Protein AF-A0A8F6U5K8-F1 (afdb_monomer_lite)

Foldseek 3Di:
DVVVCVCVVVVCCVVPVVVVVVVVVVVVVVVVVVVD

Organism: NCBI:txid40811

Radius of gyration: 15.35 Å; chains: 1; bounding box: 27×14×45 Å

pLDDT: mean 90.92, std 11.34, range [54.28, 98.62]

Structure (mmCIF, N/CA/C/O backbone):
data_AF-A0A8F6U5K8-F1
#
_entry.id   AF-A0A8F6U5K8-F1
#
loop_
_atom_site.group_PDB
_atom_site.id
_atom_site.type_symbol
_atom_site.label_atom_id
_atom_site.label_alt_id
_atom_site.label_comp_id
_atom_site.label_asym_id
_atom_site.label_entity_id
_atom_site.label_seq_id
_atom_site.pdbx_PDB_ins_code
_atom_site.Cartn_x
_atom_site.Cartn_y
_atom_site.Cartn_z
_atom_site.occupancy
_atom_site.B_iso_or_equiv
_atom_site.auth_seq_id
_atom_site.auth_comp_id
_atom_site.auth_asym_id
_atom_site.auth_atom_id
_atom_site.pdbx_PDB_model_num
ATOM 1 N N . MET A 1 1 ? 16.673 -8.500 -20.784 1.00 64.44 1 MET A N 1
ATOM 2 C CA . MET A 1 1 ? 15.416 -7.947 -21.340 1.00 64.44 1 MET A CA 1
ATOM 3 C C . MET A 1 1 ? 14.293 -7.844 -20.297 1.00 64.44 1 MET A C 1
ATOM 5 O O . MET A 1 1 ? 13.544 -6.88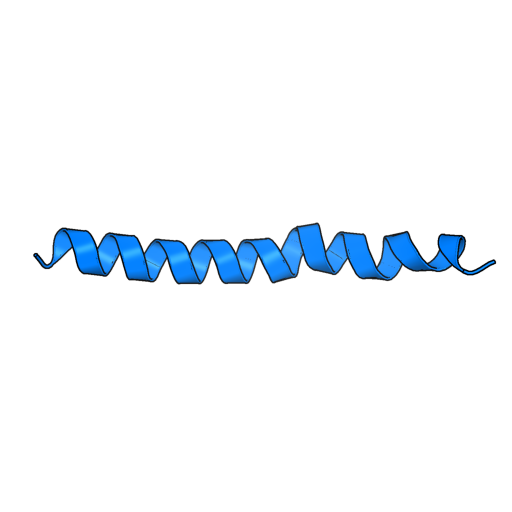4 -20.367 1.00 64.44 1 MET A O 1
ATOM 9 N N . ILE A 1 2 ? 14.211 -8.737 -19.293 1.00 72.19 2 ILE A N 1
ATOM 10 C CA . ILE A 1 2 ? 13.200 -8.682 -18.208 1.00 72.19 2 ILE A CA 1
ATOM 11 C C . ILE A 1 2 ? 13.233 -7.386 -17.376 1.00 72.19 2 ILE A C 1
ATOM 13 O O . ILE A 1 2 ? 12.200 -6.865 -16.973 1.00 72.19 2 ILE A O 1
ATOM 17 N N . SER A 1 3 ? 14.418 -6.826 -17.142 1.00 79.00 3 SER A N 1
ATOM 18 C CA . SER A 1 3 ? 14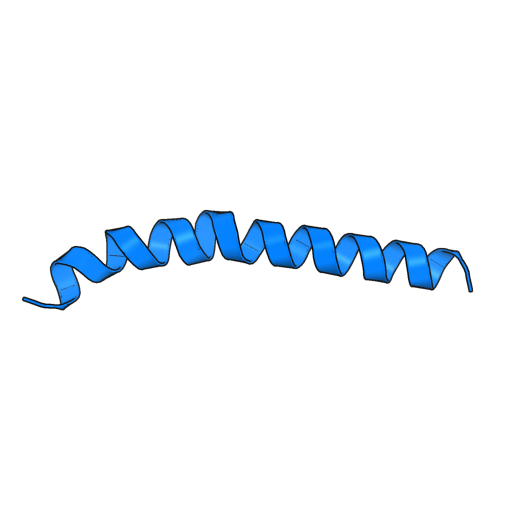.576 -5.663 -16.264 1.00 79.00 3 SER A CA 1
ATOM 19 C C . SER A 1 3 ? 13.967 -4.365 -16.792 1.00 79.00 3 SER A C 1
ATOM 21 O O . SER A 1 3 ? 13.691 -3.475 -15.996 1.00 79.00 3 SER A O 1
ATOM 23 N N . ALA A 1 4 ? 13.731 -4.246 -18.102 1.00 88.81 4 ALA A N 1
ATOM 24 C CA . ALA A 1 4 ? 13.251 -3.003 -18.703 1.00 88.81 4 ALA A CA 1
ATOM 25 C C . ALA A 1 4 ? 11.780 -2.690 -18.365 1.00 88.81 4 AL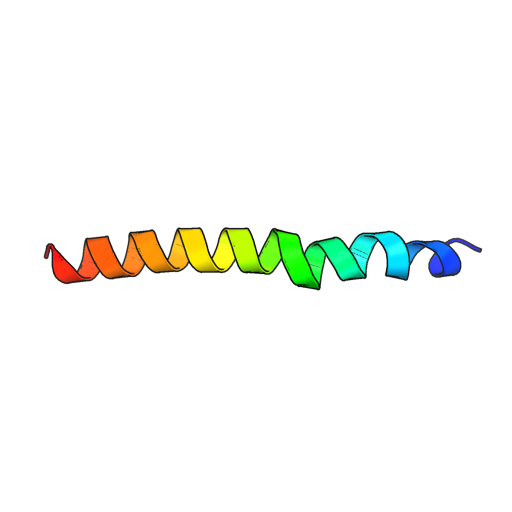A A C 1
ATOM 27 O O . ALA A 1 4 ? 11.416 -1.521 -18.314 1.00 88.81 4 ALA A O 1
ATOM 28 N N . TYR A 1 5 ? 10.949 -3.703 -18.089 1.00 90.19 5 TYR A N 1
ATOM 29 C CA . TYR A 1 5 ? 9.535 -3.516 -17.724 1.00 90.19 5 TYR A CA 1
ATOM 30 C C . TYR A 1 5 ? 9.273 -3.590 -16.211 1.00 90.19 5 TYR A C 1
ATOM 32 O O . TYR A 1 5 ? 8.163 -3.304 -15.758 1.00 90.19 5 TYR A O 1
ATOM 40 N N . LEU A 1 6 ? 10.277 -3.958 -15.405 1.00 93.38 6 LEU A N 1
ATOM 41 C CA . LEU A 1 6 ? 10.146 -3.984 -13.945 1.00 93.38 6 LEU A CA 1
ATOM 42 C C . LEU A 1 6 ? 9.781 -2.603 -13.373 1.00 93.38 6 LEU A C 1
ATOM 44 O O . LEU A 1 6 ? 8.852 -2.552 -12.569 1.00 93.38 6 LEU A O 1
ATOM 48 N N . PRO A 1 7 ? 10.403 -1.479 -13.795 1.00 94.44 7 PRO A N 1
ATOM 49 C CA . PRO A 1 7 ? 10.040 -0.165 -13.272 1.00 94.44 7 PRO A CA 1
ATOM 50 C C . PRO A 1 7 ? 8.566 0.176 -13.504 1.00 94.44 7 PRO A C 1
ATOM 52 O O . PRO A 1 7 ? 7.893 0.616 -12.581 1.00 94.44 7 PRO A O 1
ATOM 55 N N . SER A 1 8 ? 8.021 -0.109 -14.690 1.00 94.25 8 SER A N 1
ATOM 56 C CA . SER A 1 8 ? 6.611 0.172 -14.998 1.00 94.25 8 SER A CA 1
ATOM 57 C C . SER A 1 8 ? 5.610 -0.614 -14.147 1.00 94.25 8 SER A C 1
ATOM 59 O O . SER A 1 8 ? 4.464 -0.195 -14.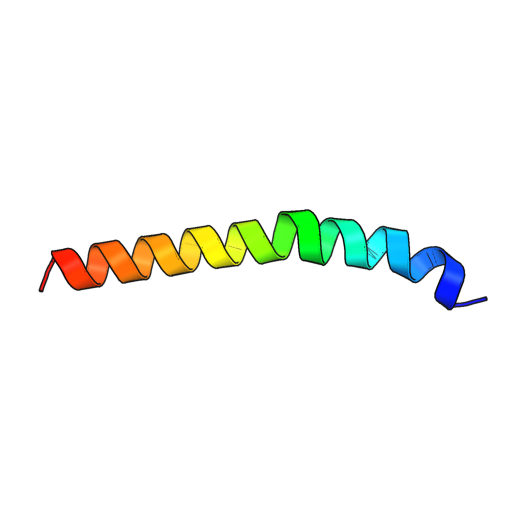041 1.00 94.25 8 SER A O 1
ATOM 61 N N . VAL A 1 9 ? 6.024 -1.722 -13.525 1.00 94.81 9 VAL A N 1
ATOM 62 C CA . VAL A 1 9 ? 5.177 -2.511 -12.615 1.00 94.81 9 VAL A CA 1
ATOM 63 C C . VAL A 1 9 ? 5.435 -2.124 -11.160 1.00 94.81 9 VAL A C 1
ATOM 65 O O . VAL A 1 9 ? 4.502 -1.850 -10.410 1.00 94.81 9 VAL A O 1
ATOM 68 N N . PHE A 1 10 ? 6.702 -2.065 -10.750 1.00 96.38 10 PHE A N 1
ATOM 69 C CA . PHE A 1 10 ? 7.069 -1.854 -9.352 1.00 96.38 10 PHE A CA 1
ATOM 70 C C . PHE A 1 10 ? 6.932 -0.400 -8.897 1.00 96.38 10 PHE A C 1
ATOM 72 O O . PHE A 1 10 ? 6.613 -0.176 -7.733 1.00 96.38 10 PHE A O 1
ATOM 79 N N . VAL A 1 11 ? 7.097 0.585 -9.786 1.00 96.75 11 VAL A N 1
ATOM 80 C CA . VAL A 1 11 ? 6.886 2.001 -9.442 1.00 96.75 11 VAL A CA 1
ATOM 81 C C . VAL A 1 11 ? 5.432 2.272 -9.035 1.00 96.75 11 VAL A C 1
ATOM 83 O O . VAL A 1 11 ? 5.237 2.777 -7.933 1.00 96.75 11 VAL A O 1
ATOM 86 N N . PRO A 1 12 ? 4.393 1.919 -9.819 1.00 97.00 12 PRO A N 1
ATOM 87 C CA . PRO A 1 12 ? 3.014 2.109 -9.364 1.00 97.00 12 PRO A CA 1
ATOM 88 C C . PRO A 1 12 ? 2.642 1.185 -8.196 1.00 97.00 12 PRO A C 1
ATOM 90 O O . PRO A 1 12 ? 1.892 1.594 -7.310 1.00 97.00 12 PRO A O 1
ATOM 93 N N . LEU A 1 13 ? 3.186 -0.036 -8.137 1.00 98.06 13 LEU A N 1
ATOM 94 C CA . LEU A 1 13 ? 2.917 -0.957 -7.030 1.00 98.06 13 LEU A CA 1
ATOM 95 C C . LEU A 1 13 ? 3.426 -0.406 -5.688 1.00 98.06 13 LEU A C 1
ATOM 97 O O . LEU A 1 13 ? 2.682 -0.404 -4.714 1.00 98.06 13 LEU A O 1
ATOM 101 N N . VAL A 1 14 ? 4.664 0.092 -5.634 1.00 97.19 14 VAL A N 1
ATOM 102 C CA . VAL A 1 14 ? 5.282 0.613 -4.401 1.00 97.19 14 VAL A CA 1
ATOM 103 C C . VAL A 1 14 ? 4.923 2.079 -4.147 1.00 97.19 14 VAL A C 1
ATOM 105 O O . VAL A 1 14 ? 4.882 2.500 -2.998 1.00 97.19 14 VAL A O 1
ATOM 108 N N . GLY A 1 15 ? 4.651 2.864 -5.190 1.00 97.06 15 GLY A N 1
ATOM 109 C CA . GLY A 1 15 ? 4.327 4.288 -5.074 1.00 97.06 15 GLY A CA 1
ATOM 110 C C . GLY A 1 15 ? 2.845 4.592 -4.854 1.00 97.06 15 GLY A C 1
ATOM 111 O O . GLY A 1 15 ? 2.531 5.661 -4.342 1.00 97.06 15 GLY A O 1
ATOM 112 N N . LEU A 1 16 ? 1.935 3.680 -5.221 1.00 97.69 16 LEU A N 1
ATOM 113 C CA . LEU A 1 16 ? 0.486 3.906 -5.127 1.00 97.69 16 LEU A CA 1
ATOM 114 C C . LEU A 1 16 ? -0.234 2.785 -4.377 1.00 97.69 16 LEU A C 1
ATOM 116 O O . LEU A 1 16 ? -0.871 3.043 -3.359 1.00 97.69 16 LEU A O 1
ATOM 120 N N . VAL A 1 17 ? -0.116 1.539 -4.846 1.00 98.44 17 VAL A N 1
ATOM 121 C CA . VAL A 1 17 ? -0.909 0.417 -4.311 1.00 98.44 17 VAL A CA 1
ATOM 122 C C . VAL A 1 17 ? -0.500 0.082 -2.879 1.00 98.44 17 VAL A C 1
ATOM 124 O O . VAL A 1 17 ? -1.344 0.043 -1.986 1.00 98.44 17 VAL A O 1
ATOM 127 N N . PHE A 1 18 ? 0.793 -0.132 -2.642 1.00 98.06 18 PHE A N 1
ATOM 128 C CA . PHE A 1 18 ? 1.310 -0.458 -1.319 1.00 98.06 18 PHE A CA 1
ATOM 129 C C . PHE A 1 18 ? 1.054 0.672 -0.302 1.00 98.06 18 PHE A C 1
ATOM 131 O O . PHE A 1 18 ? 0.527 0.369 0.768 1.00 98.06 18 PHE A O 1
ATOM 138 N N . PRO A 1 19 ? 1.293 1.962 -0.621 1.00 97.94 19 PRO A N 1
ATOM 139 C CA . PRO A 1 19 ? 0.932 3.069 0.258 1.00 97.94 19 PRO A CA 1
ATOM 140 C C . PRO A 1 19 ? -0.565 3.157 0.540 1.00 97.94 19 PRO A C 1
ATOM 142 O O . PRO A 1 19 ? -0.939 3.369 1.687 1.00 97.94 19 PRO A O 1
ATOM 145 N N . ALA A 1 20 ? -1.433 2.959 -0.458 1.00 98.50 20 ALA A N 1
ATOM 146 C CA . ALA A 1 20 ? -2.880 2.984 -0.246 1.00 98.50 20 ALA A CA 1
ATOM 147 C C . ALA A 1 20 ? -3.330 1.894 0.739 1.00 98.50 20 ALA A C 1
ATOM 149 O O . ALA A 1 20 ? -4.097 2.171 1.660 1.00 98.50 20 ALA A O 1
ATOM 150 N N . ILE A 1 21 ? -2.801 0.675 0.588 1.00 98.62 21 ILE A N 1
ATOM 151 C CA . ILE A 1 21 ? -3.069 -0.435 1.511 1.00 98.62 21 ILE A CA 1
ATOM 152 C C . ILE A 1 21 ? -2.523 -0.115 2.906 1.00 98.62 21 ILE A C 1
ATOM 154 O O . ILE A 1 21 ? -3.240 -0.285 3.889 1.00 98.62 21 ILE A O 1
ATOM 158 N N . ALA A 1 22 ? -1.281 0.370 3.000 1.00 98.19 22 ALA A N 1
ATOM 159 C CA . ALA A 1 22 ? -0.652 0.706 4.272 1.00 98.19 22 ALA A CA 1
ATOM 160 C C . ALA A 1 22 ? -1.424 1.807 5.012 1.00 98.19 22 ALA A C 1
ATOM 162 O O . ALA A 1 22 ? -1.711 1.650 6.192 1.00 98.19 22 ALA A O 1
ATOM 163 N N . MET A 1 23 ? -1.824 2.880 4.325 1.00 97.94 23 MET A N 1
ATOM 164 C CA . MET A 1 23 ? -2.613 3.962 4.919 1.00 97.94 23 MET A CA 1
ATOM 165 C C . MET A 1 23 ? -3.976 3.469 5.411 1.00 97.94 23 MET A C 1
ATOM 167 O O . MET A 1 23 ? -4.358 3.786 6.532 1.00 97.94 23 MET A O 1
ATOM 171 N N . ALA A 1 24 ? -4.689 2.661 4.620 1.00 98.12 24 ALA A N 1
ATOM 172 C CA . ALA A 1 24 ? -5.978 2.105 5.032 1.00 98.12 24 ALA A CA 1
ATOM 173 C C . ALA A 1 24 ? -5.842 1.160 6.238 1.00 98.12 24 ALA A C 1
ATOM 175 O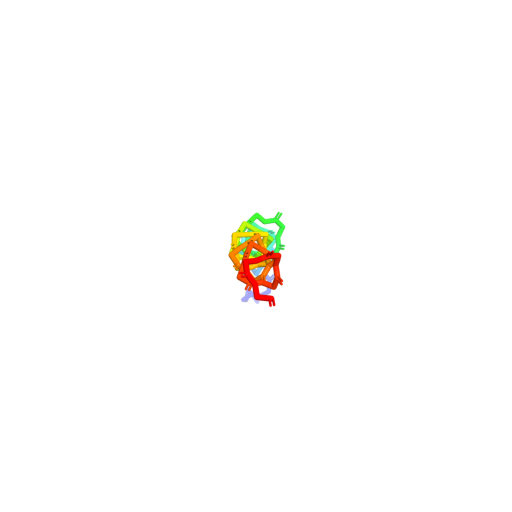 O . ALA A 1 24 ? -6.633 1.228 7.176 1.00 98.12 24 ALA A O 1
ATOM 176 N N . PHE A 1 25 ? -4.823 0.299 6.233 1.00 98.00 25 PHE A N 1
ATOM 177 C CA . PHE A 1 25 ? -4.549 -0.611 7.341 1.00 98.00 25 PHE A CA 1
ATOM 178 C C . PHE A 1 25 ? -4.190 0.147 8.622 1.00 98.00 25 PHE A C 1
ATOM 180 O O . PHE A 1 25 ? -4.751 -0.134 9.679 1.00 98.00 25 PHE A O 1
ATOM 187 N N . LEU A 1 26 ? -3.289 1.128 8.523 1.00 97.25 26 LEU A N 1
ATOM 188 C CA . LEU A 1 26 ? -2.876 1.946 9.660 1.00 97.25 26 LEU A CA 1
ATOM 189 C C . LEU A 1 26 ? -4.034 2.778 10.207 1.00 97.25 26 LEU A C 1
ATOM 191 O O . LEU A 1 26 ? -4.188 2.845 11.419 1.00 97.25 26 LEU A O 1
ATOM 195 N N . PHE A 1 27 ? -4.881 3.340 9.343 1.00 96.56 27 PHE A N 1
ATOM 196 C CA . PHE A 1 27 ? -6.090 4.046 9.764 1.00 96.56 27 PHE A CA 1
ATOM 197 C C . PHE A 1 27 ? -6.984 3.154 10.633 1.00 96.56 27 PHE A C 1
ATOM 199 O O . PHE A 1 27 ? -7.318 3.521 11.753 1.00 96.56 27 PHE A O 1
ATOM 206 N N . VAL A 1 28 ? -7.289 1.937 10.171 1.00 96.25 28 VAL A N 1
ATOM 207 C CA . VAL A 1 28 ? -8.096 0.983 10.950 1.00 96.25 28 VAL A CA 1
ATOM 208 C C . VAL A 1 28 ? -7.427 0.620 12.278 1.00 96.25 28 VAL A C 1
ATOM 210 O O . VAL A 1 28 ? -8.118 0.447 13.278 1.00 96.25 28 VAL A O 1
ATOM 213 N N . GLN A 1 29 ? -6.101 0.478 12.308 1.00 95.69 29 GLN A N 1
ATOM 214 C CA . GLN A 1 29 ? -5.379 0.169 13.542 1.00 95.69 29 GLN A CA 1
ATOM 215 C C . GLN A 1 29 ? -5.423 1.321 14.551 1.00 95.69 29 GLN A C 1
ATOM 217 O O . GLN A 1 29 ? -5.673 1.056 15.720 1.00 95.69 29 GLN A O 1
ATOM 222 N N . ILE A 1 30 ? -5.256 2.566 14.100 1.00 95.38 30 ILE A N 1
ATOM 223 C CA . ILE A 1 30 ? -5.343 3.759 14.953 1.00 95.38 30 ILE A CA 1
ATOM 224 C C . ILE A 1 30 ? -6.751 3.893 15.540 1.00 95.38 30 ILE A C 1
ATOM 226 O O . ILE A 1 30 ? -6.895 4.002 16.750 1.00 95.38 30 ILE A O 1
ATOM 230 N N . GLU A 1 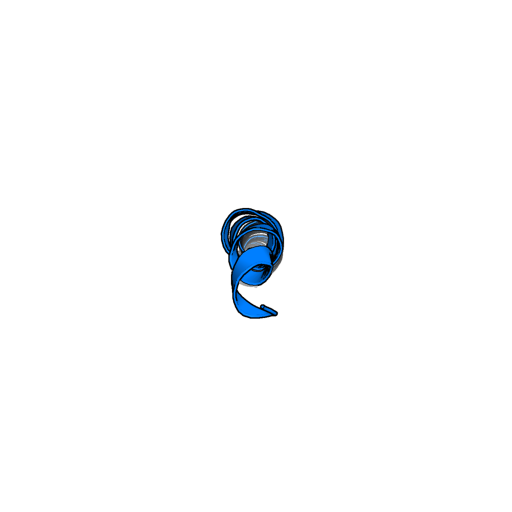31 ? -7.795 3.785 14.714 1.00 93.56 31 GLU A N 1
ATOM 231 C CA . GLU A 1 31 ? -9.187 3.855 15.188 1.00 93.56 31 GLU A CA 1
ATOM 232 C C . GLU A 1 31 ? -9.494 2.747 16.210 1.00 93.56 31 GLU A C 1
ATOM 234 O O . GLU A 1 31 ? -10.189 2.965 17.197 1.00 93.56 31 GLU A O 1
ATOM 239 N N . LYS A 1 32 ? -8.941 1.541 16.017 1.00 89.62 32 LYS A N 1
ATOM 240 C CA . LYS A 1 32 ? -9.084 0.444 16.986 1.00 89.62 32 LYS A CA 1
ATOM 241 C C . LYS A 1 32 ? -8.347 0.697 18.301 1.00 89.62 32 LYS A C 1
ATOM 243 O O . LYS A 1 32 ? -8.811 0.191 19.318 1.00 89.62 32 LYS A O 1
ATOM 248 N N . GLU A 1 33 ? -7.219 1.402 18.278 1.00 83.06 33 GLU A N 1
ATOM 249 C CA . GLU A 1 33 ? -6.482 1.808 19.481 1.00 83.06 33 GLU A CA 1
ATOM 250 C C . GLU A 1 33 ? -7.176 2.962 20.213 1.00 83.06 33 GLU A C 1
ATOM 252 O O . GLU A 1 33 ? -7.168 2.963 21.433 1.00 83.06 33 GLU A O 1
ATOM 257 N N . GLU A 1 34 ? -7.826 3.900 19.514 1.00 71.94 34 GLU A N 1
ATOM 258 C CA . GLU A 1 34 ? -8.573 4.991 20.168 1.00 71.94 34 GLU A CA 1
ATOM 259 C C . GLU A 1 34 ? -9.901 4.540 20.801 1.00 71.94 34 GLU A C 1
ATOM 261 O O . GLU A 1 34 ? -10.414 5.195 21.708 1.00 71.94 34 GLU A O 1
ATOM 266 N N . ILE A 1 35 ? -10.478 3.426 20.335 1.00 64.12 35 ILE A N 1
ATOM 267 C CA . ILE A 1 35 ? -11.726 2.871 20.884 1.00 64.12 35 ILE A CA 1
ATOM 268 C C . ILE A 1 35 ? -11.500 2.082 22.199 1.00 64.12 35 ILE A C 1
ATOM 270 O O . ILE A 1 35 ? -12.466 1.877 22.940 1.00 64.12 35 ILE A O 1
ATOM 274 N N . PHE A 1 36 ? -10.272 1.643 22.509 1.00 54.28 36 PHE A N 1
ATOM 275 C CA . PHE A 1 36 ? -9.929 0.840 23.700 1.00 54.28 36 PHE A CA 1
ATOM 276 C C . PHE A 1 36 ? -9.089 1.609 24.724 1.00 54.28 36 PHE A C 1
ATOM 278 O O . PHE A 1 36 ? -9.263 1.314 25.931 1.00 54.28 36 PHE A O 1
#

Secondary structure (DSSP, 8-state):
-GGGTHHHHHHHIIIIIHHHHHHHHHHHHHHHHHT-

InterPro domains:
  IPR001302 Photosystem I reaction centre subunit VIII [MF_00431] (3-36)
  IPR001302 Photosystem I reaction centre subunit VIII [PF00796] (6-30)
  IPR001302 Photosystem I reaction centre subunit VIII [PTHR35775] (1-36)
  IPR001302 Photosystem I reaction centre subunit VIII [TIGR03052] (4-34)
  IPR036357 Photosystem I reaction centre subunit VIII superfamily [SSF81540] (1-34)

Sequence (36 aa):
MISAYLPSVFVPLVGLVFPAIAMAFLFVQIEKEEIF